Protein AF-A0A961L9D8-F1 (afdb_monomer_lite)

Secondary structure (DSSP, 8-state):
------------------------------------------PPPGGGS-HHHHHHHHHHHHHHHHHHH-TT-EEEEEETTTTEEEEEPTT-

Foldseek 3Di:
DDDDDDDDDDDDDDDDDDDDDDDPPVPPPPPPPPPPPPDPPPFDAPVNDDPVRVVVLLVVLQVVQCVVQNDQKHWPDAGSRPRDTDIDHHPD

pLDDT: mean 72.48, std 18.53, range [43.22, 95.38]

Radius of gyration: 33.76 Å; chains: 1; bounding box: 31×78×69 Å

Structure (mmCIF, N/CA/C/O backbone):
data_AF-A0A961L9D8-F1
#
_entry.id   AF-A0A961L9D8-F1
#
loop_
_atom_site.group_PDB
_atom_site.id
_atom_site.type_symbol
_atom_site.label_atom_id
_atom_site.label_alt_id
_atom_site.label_comp_id
_atom_site.label_asym_id
_atom_site.label_entity_id
_atom_site.label_seq_id
_atom_site.pdbx_PDB_ins_code
_atom_site.Cartn_x
_atom_site.Cartn_y
_atom_site.Cartn_z
_atom_site.occupancy
_atom_site.B_iso_or_equiv
_atom_site.auth_seq_id
_atom_site.auth_comp_id
_atom_site.auth_asym_id
_atom_site.auth_atom_id
_atom_site.pdbx_PDB_model_num
ATOM 1 N N . MET A 1 1 ? 5.282 55.222 47.149 1.00 45.81 1 MET A N 1
ATOM 2 C CA . MET A 1 1 ? 6.363 55.694 46.261 1.00 45.81 1 MET A CA 1
ATOM 3 C C . MET A 1 1 ? 5.748 56.591 45.205 1.00 45.81 1 MET A C 1
ATOM 5 O O . MET A 1 1 ? 4.861 56.149 44.487 1.00 45.81 1 MET A O 1
ATOM 9 N N . LEU A 1 2 ? 6.133 57.866 45.221 1.00 43.72 2 LEU A N 1
ATOM 10 C CA . LEU A 1 2 ? 5.668 58.903 44.307 1.00 43.72 2 LEU A CA 1
ATOM 11 C C . LEU A 1 2 ? 6.148 58.635 42.871 1.00 43.72 2 LEU A C 1
ATOM 13 O O . LEU A 1 2 ? 7.313 58.324 42.655 1.00 43.72 2 LEU A O 1
ATOM 17 N N . SER A 1 3 ? 5.234 58.845 41.924 1.00 44.25 3 SER A N 1
ATOM 18 C CA . SER A 1 3 ? 5.381 59.755 40.781 1.00 44.25 3 SER A CA 1
ATOM 19 C C . SER A 1 3 ? 6.732 59.798 40.046 1.00 44.25 3 SER A C 1
ATOM 21 O O . SER A 1 3 ? 7.691 60.407 40.515 1.00 44.25 3 SER A O 1
ATOM 23 N N . ARG A 1 4 ? 6.743 59.291 38.806 1.00 54.94 4 ARG A N 1
ATOM 24 C CA . ARG A 1 4 ? 7.508 59.877 37.694 1.00 54.94 4 ARG A CA 1
ATOM 25 C C . ARG A 1 4 ? 6.638 59.916 36.443 1.00 54.94 4 ARG A C 1
ATOM 27 O O . ARG A 1 4 ? 6.669 59.035 35.592 1.00 54.94 4 ARG A O 1
ATOM 34 N N . LEU A 1 5 ? 5.830 60.972 36.396 1.00 47.28 5 LEU A N 1
ATOM 35 C CA . LEU A 1 5 ? 5.478 61.645 35.157 1.00 47.28 5 LEU A CA 1
ATOM 36 C C . LEU A 1 5 ? 6.752 62.039 34.384 1.00 47.28 5 LEU A C 1
ATOM 38 O O . LEU A 1 5 ? 7.736 62.461 34.988 1.00 47.28 5 LEU A O 1
ATOM 42 N N . ALA A 1 6 ? 6.585 62.065 33.062 1.00 48.47 6 ALA A N 1
ATOM 43 C CA . ALA A 1 6 ? 7.210 62.980 32.106 1.00 48.47 6 ALA A CA 1
ATOM 44 C C . ALA A 1 6 ? 8.602 62.653 31.534 1.00 48.47 6 ALA A C 1
ATOM 46 O O . ALA A 1 6 ? 9.476 62.109 32.197 1.00 48.47 6 ALA A O 1
ATOM 47 N N . LEU A 1 7 ? 8.750 63.131 30.287 1.00 48.50 7 LEU A N 1
ATOM 48 C CA . LEU A 1 7 ? 9.881 63.085 29.352 1.00 48.50 7 LEU A CA 1
ATOM 49 C C . LEU A 1 7 ? 10.033 61.721 28.667 1.00 48.50 7 LEU A C 1
ATOM 51 O O . LEU A 1 7 ? 10.354 60.734 29.304 1.00 48.50 7 LEU A O 1
ATOM 55 N N . VAL A 1 8 ? 9.814 61.569 27.361 1.00 52.75 8 VAL A N 1
ATOM 56 C CA . VAL A 1 8 ? 10.333 62.368 26.235 1.00 52.75 8 VAL A CA 1
ATOM 57 C C . VAL A 1 8 ? 9.351 62.138 25.063 1.00 52.75 8 VAL A C 1
ATOM 59 O O . VAL A 1 8 ? 9.142 61.000 24.665 1.00 52.75 8 VAL A O 1
ATOM 62 N N . LEU A 1 9 ? 8.477 63.079 24.679 1.00 45.53 9 LEU A N 1
ATOM 63 C CA . LEU A 1 9 ? 8.718 64.214 23.770 1.00 45.53 9 LEU A CA 1
ATOM 64 C C . LEU A 1 9 ? 9.486 63.826 22.492 1.00 45.53 9 LEU A C 1
ATOM 66 O O . LEU A 1 9 ? 10.646 63.468 22.565 1.00 45.53 9 LEU A O 1
ATOM 70 N N . LEU A 1 10 ? 8.855 64.063 21.336 1.00 49.25 10 LEU A N 1
ATOM 71 C CA . LEU A 1 10 ? 9.473 64.232 20.008 1.00 49.25 10 LEU A CA 1
ATOM 72 C C . LEU A 1 10 ? 9.763 62.951 19.210 1.00 49.25 10 LEU A C 1
ATOM 74 O O . LEU A 1 10 ? 10.850 62.396 19.282 1.00 49.25 10 LEU A O 1
ATOM 78 N N . LEU A 1 11 ? 8.846 62.602 18.302 1.00 52.31 11 LEU A N 1
ATOM 79 C CA . LEU A 1 11 ? 9.181 62.666 16.872 1.00 52.31 11 LEU A CA 1
ATOM 80 C C . LEU A 1 11 ? 7.907 62.766 16.015 1.00 52.31 11 LEU A C 1
ATOM 82 O O . LEU A 1 11 ? 7.363 61.793 15.509 1.00 52.31 11 LEU A O 1
ATOM 86 N N . SER A 1 12 ? 7.413 64.003 15.955 1.00 53.38 12 SER A N 1
ATOM 87 C CA . SER A 1 12 ? 6.931 64.690 14.749 1.00 53.38 12 SER A CA 1
ATOM 88 C C . SER A 1 1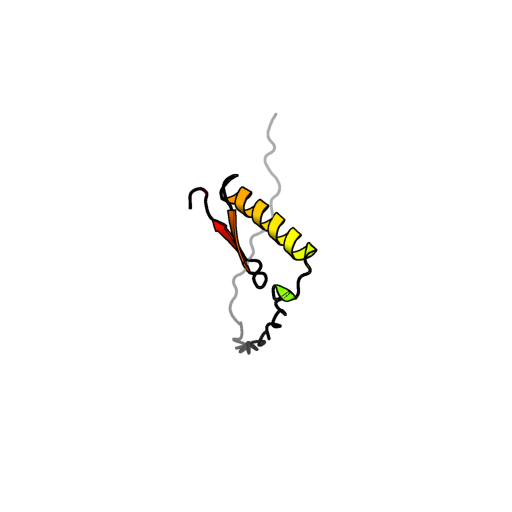2 ? 6.296 63.861 13.625 1.00 53.38 12 SER A C 1
ATOM 90 O O . SER A 1 12 ? 6.965 63.237 12.804 1.00 53.38 12 SER A O 1
ATOM 92 N N . CYS A 1 13 ? 4.979 64.050 13.528 1.00 44.38 13 CYS A N 1
ATOM 93 C CA . CYS A 1 13 ? 4.198 64.103 12.301 1.00 44.38 13 CYS A CA 1
ATOM 94 C C . CYS A 1 13 ? 4.940 64.821 11.163 1.00 44.38 13 CYS A C 1
ATOM 96 O O . CYS A 1 13 ? 5.502 65.897 11.365 1.00 44.38 13 CYS A O 1
ATOM 98 N N . GLY A 1 14 ? 4.855 64.270 9.952 1.00 44.41 14 GLY A N 1
ATOM 99 C CA . GLY A 1 14 ? 5.367 64.930 8.756 1.00 44.41 14 GLY A CA 1
ATOM 100 C C . GLY A 1 14 ? 5.232 64.098 7.485 1.00 44.41 14 GLY A C 1
ATOM 101 O O . GLY A 1 14 ? 6.187 64.019 6.725 1.00 44.41 14 GLY A O 1
ATOM 102 N N . PHE A 1 15 ? 4.086 63.448 7.244 1.00 49.16 15 PHE A N 1
ATOM 103 C CA . PHE A 1 15 ? 3.809 62.866 5.925 1.00 49.16 15 PHE A CA 1
ATOM 104 C C . PHE A 1 15 ? 3.078 63.910 5.077 1.00 49.16 15 PHE A C 1
ATOM 106 O O . PHE A 1 15 ? 1.863 64.081 5.166 1.00 49.16 15 PHE A O 1
ATOM 113 N N . ALA A 1 16 ? 3.867 64.672 4.321 1.00 52.09 16 ALA A N 1
ATOM 114 C CA . ALA A 1 16 ? 3.387 65.635 3.346 1.00 52.09 16 ALA A CA 1
ATOM 115 C C . ALA A 1 16 ? 2.691 64.905 2.187 1.00 52.09 16 ALA A C 1
ATOM 117 O O . ALA A 1 16 ? 3.275 64.044 1.530 1.00 52.09 16 ALA A O 1
ATOM 118 N N . ALA A 1 17 ? 1.436 65.274 1.942 1.00 52.62 17 ALA A N 1
ATOM 119 C CA . ALA A 1 17 ? 0.723 64.972 0.714 1.00 52.62 17 ALA A CA 1
ATOM 120 C C . ALA A 1 17 ? 1.240 65.888 -0.408 1.00 52.62 17 ALA A C 1
ATOM 122 O O . ALA A 1 17 ? 1.290 67.106 -0.242 1.00 52.62 17 ALA A O 1
ATOM 123 N N . GLY A 1 18 ? 1.596 65.306 -1.552 1.00 46.12 18 GLY A N 1
ATOM 124 C CA . GLY A 1 18 ? 1.928 66.025 -2.780 1.00 46.12 18 GLY A CA 1
ATOM 125 C C . GLY A 1 18 ? 1.766 65.116 -4.008 1.00 46.12 18 GLY A C 1
ATOM 126 O O . GLY A 1 18 ? 1.933 63.903 -3.871 1.00 46.12 18 GLY A O 1
ATOM 127 N N . PRO A 1 19 ? 1.363 65.649 -5.177 1.00 52.19 19 PRO A N 1
ATOM 128 C CA . PRO A 1 19 ? 0.592 64.904 -6.165 1.00 52.19 19 PRO A CA 1
ATOM 129 C C . PRO A 1 19 ? 1.412 64.310 -7.324 1.00 52.19 19 PRO A C 1
ATOM 131 O O . PRO A 1 19 ? 2.390 64.885 -7.780 1.00 52.19 19 PRO A O 1
ATOM 134 N N . ILE A 1 20 ? 0.901 63.176 -7.819 1.00 56.19 20 ILE A N 1
ATOM 135 C CA . ILE A 1 20 ? 0.699 62.809 -9.233 1.00 56.19 20 ILE A CA 1
ATOM 136 C C . ILE A 1 20 ? 1.875 63.078 -10.188 1.00 56.19 20 ILE A C 1
ATOM 138 O O . ILE A 1 20 ? 1.980 64.163 -10.735 1.00 56.19 20 ILE A O 1
ATOM 142 N N . MET A 1 21 ? 2.628 62.028 -10.526 1.00 46.56 21 MET A N 1
ATOM 143 C CA . MET A 1 21 ? 2.974 61.662 -11.912 1.00 46.56 21 MET A CA 1
ATOM 144 C C . MET A 1 21 ? 3.442 60.201 -11.904 1.00 46.56 21 MET A C 1
ATOM 146 O O . MET A 1 21 ? 4.609 59.912 -11.667 1.00 46.56 21 MET A O 1
ATOM 150 N N . ALA A 1 22 ? 2.521 59.266 -12.132 1.00 43.22 22 ALA A N 1
ATOM 151 C CA . ALA A 1 22 ? 2.877 57.897 -12.488 1.00 43.22 22 ALA A CA 1
ATOM 152 C C . ALA A 1 22 ? 2.402 57.679 -13.920 1.00 43.22 22 ALA A C 1
ATOM 154 O O . ALA A 1 22 ? 1.205 57.585 -14.198 1.00 43.22 22 ALA A O 1
ATOM 155 N N . THR A 1 23 ? 3.368 57.708 -14.828 1.00 54.00 23 THR A N 1
ATOM 156 C CA . THR A 1 23 ? 3.223 57.336 -16.225 1.00 54.00 23 THR A CA 1
ATOM 157 C C . THR A 1 23 ? 2.587 55.952 -16.302 1.00 54.00 23 THR A C 1
ATOM 159 O O . THR A 1 23 ? 3.043 54.998 -15.672 1.00 54.00 23 THR A O 1
ATOM 162 N N . VAL A 1 24 ? 1.494 55.846 -17.055 1.00 49.06 24 VAL A N 1
ATOM 163 C CA . VAL A 1 24 ? 0.900 54.564 -17.438 1.00 49.06 24 VAL A CA 1
ATOM 164 C C . VAL A 1 24 ? 1.820 53.890 -18.453 1.00 49.06 24 VAL A C 1
ATOM 166 O O . VAL A 1 24 ? 1.559 53.881 -19.654 1.00 49.06 24 VAL A O 1
ATOM 169 N N . ASP A 1 25 ? 2.917 53.319 -17.963 1.00 43.62 25 ASP A N 1
ATOM 170 C CA . ASP A 1 25 ? 3.640 52.283 -18.686 1.00 43.62 25 ASP A CA 1
ATOM 171 C C . ASP A 1 25 ? 2.716 51.072 -18.751 1.00 43.62 25 ASP A C 1
ATOM 173 O O . ASP A 1 25 ? 2.597 50.263 -17.827 1.00 43.62 25 ASP A O 1
ATOM 177 N N . THR A 1 26 ? 1.989 50.995 -19.862 1.00 53.62 26 THR A N 1
ATOM 178 C CA . THR A 1 26 ? 1.204 49.827 -20.235 1.00 53.62 26 THR A CA 1
ATOM 179 C C . THR A 1 26 ? 2.200 48.745 -20.631 1.00 53.62 26 THR A C 1
ATOM 181 O O . THR A 1 26 ? 2.405 48.447 -21.805 1.00 53.62 26 THR A O 1
ATOM 184 N N . ALA A 1 27 ? 2.862 48.165 -19.631 1.00 51.00 27 ALA A N 1
ATOM 185 C CA . ALA A 1 27 ? 3.584 46.922 -19.776 1.00 51.00 27 ALA A CA 1
ATOM 186 C C . ALA A 1 27 ? 2.529 45.853 -20.061 1.00 51.00 27 ALA A C 1
ATOM 188 O O . ALA A 1 27 ? 1.953 45.249 -19.154 1.00 51.00 27 ALA A O 1
ATOM 189 N N . VAL A 1 28 ? 2.235 45.650 -21.346 1.00 51.91 28 VAL A N 1
ATOM 190 C CA . VAL A 1 28 ? 1.528 44.467 -21.824 1.00 51.91 28 VAL A CA 1
ATOM 191 C C . VAL A 1 28 ? 2.434 43.295 -21.478 1.00 51.91 28 VAL A C 1
ATOM 193 O O . VAL A 1 28 ? 3.329 42.918 -22.233 1.00 51.91 28 VAL A O 1
ATOM 196 N N . ALA A 1 29 ? 2.243 42.761 -20.274 1.00 50.19 29 ALA A N 1
ATOM 197 C CA . ALA A 1 29 ? 2.860 41.537 -19.825 1.00 50.19 29 ALA A CA 1
ATOM 198 C C . ALA A 1 29 ? 2.366 40.439 -20.766 1.00 50.19 29 ALA A C 1
ATOM 200 O O . ALA A 1 29 ? 1.291 39.863 -20.580 1.00 50.19 29 ALA A O 1
ATOM 201 N N . ALA A 1 30 ? 3.144 40.181 -21.817 1.00 55.81 30 ALA A N 1
ATOM 202 C CA . ALA A 1 30 ? 3.012 39.007 -22.648 1.00 55.81 30 ALA A CA 1
ATOM 203 C C . ALA A 1 30 ? 3.216 37.805 -21.724 1.00 55.81 30 ALA A C 1
ATOM 205 O O . ALA A 1 30 ? 4.337 37.363 -21.463 1.00 55.81 30 ALA A O 1
ATOM 206 N N . THR A 1 31 ? 2.110 37.316 -21.166 1.00 58.78 31 THR A N 1
ATOM 207 C CA . THR A 1 31 ? 2.055 36.083 -20.397 1.00 58.78 31 THR A CA 1
ATOM 208 C C . THR A 1 31 ? 2.371 34.963 -21.371 1.00 58.78 31 THR A C 1
ATOM 210 O O . THR A 1 31 ? 1.502 34.357 -21.997 1.00 58.78 31 THR A O 1
ATOM 213 N N . THR A 1 32 ? 3.664 34.708 -21.548 1.00 59.81 32 THR A N 1
ATOM 214 C CA . THR A 1 32 ? 4.162 33.523 -22.222 1.00 59.81 32 THR A CA 1
ATOM 215 C C . THR A 1 32 ? 3.647 32.340 -21.417 1.00 59.81 32 THR A C 1
ATOM 217 O O . THR A 1 32 ? 4.193 31.958 -20.382 1.00 59.81 32 THR A O 1
ATOM 220 N N . LYS A 1 33 ? 2.519 31.776 -21.860 1.00 63.88 33 LYS A N 1
ATOM 221 C CA . LYS A 1 33 ? 1.995 30.518 -21.340 1.00 63.88 33 LYS A CA 1
ATOM 222 C C . LYS A 1 33 ? 3.039 29.458 -21.670 1.00 63.88 33 LYS A C 1
ATOM 224 O O . LYS A 1 33 ? 2.989 28.843 -22.733 1.00 63.88 33 LYS A O 1
ATOM 229 N N . LYS A 1 34 ? 4.012 29.261 -20.773 1.00 61.97 34 LYS A N 1
ATOM 230 C CA . LYS A 1 34 ? 4.911 28.107 -20.797 1.00 61.97 34 LYS A CA 1
ATOM 231 C C . LYS A 1 34 ? 4.003 26.887 -20.833 1.00 61.97 34 LYS A C 1
ATOM 233 O O . LYS A 1 34 ? 3.357 26.553 -19.841 1.00 61.97 34 LYS A O 1
ATOM 238 N N . LYS A 1 35 ? 3.898 26.256 -22.002 1.00 62.72 35 LYS A N 1
ATOM 239 C CA . LYS A 1 35 ? 3.178 25.000 -22.178 1.00 62.72 35 LYS A CA 1
ATOM 240 C C . LYS A 1 35 ? 3.961 23.972 -21.373 1.00 62.72 35 LYS A C 1
ATOM 242 O O . LYS A 1 35 ? 4.967 23.447 -21.840 1.00 62.72 35 LYS A O 1
ATOM 247 N N . ILE A 1 36 ? 3.560 23.763 -20.121 1.00 66.44 36 ILE A N 1
ATOM 248 C CA . ILE A 1 36 ? 4.149 22.742 -19.261 1.00 66.44 36 ILE A CA 1
ATOM 249 C C . ILE A 1 36 ? 3.804 21.409 -19.920 1.00 66.44 36 ILE A C 1
ATOM 251 O O . ILE A 1 36 ? 2.695 20.892 -19.773 1.00 66.44 36 ILE A O 1
ATOM 255 N N . VAL A 1 37 ? 4.741 20.872 -20.699 1.00 66.75 37 VAL A N 1
ATOM 256 C CA . VAL A 1 37 ? 4.656 19.513 -21.222 1.00 66.75 37 VAL A CA 1
ATOM 257 C C . VAL A 1 37 ? 4.777 18.604 -20.008 1.00 66.75 37 VAL A C 1
ATOM 259 O O . VAL A 1 37 ? 5.869 18.352 -19.501 1.00 66.75 37 VAL A O 1
ATOM 262 N N . LYS A 1 38 ? 3.632 18.172 -19.469 1.00 65.88 38 LYS A N 1
ATOM 263 C CA . LYS A 1 38 ? 3.597 17.214 -18.365 1.00 65.88 38 LYS A CA 1
ATOM 264 C C . LYS A 1 38 ? 4.283 15.943 -18.863 1.00 65.88 38 LYS A C 1
ATOM 266 O O . LYS A 1 38 ? 3.722 15.236 -19.698 1.00 65.88 38 LYS A O 1
ATOM 271 N N . LYS A 1 39 ? 5.499 15.664 -18.372 1.00 66.50 39 LYS A N 1
ATOM 272 C CA . LYS A 1 39 ? 6.170 14.376 -18.593 1.00 66.50 39 LYS A CA 1
ATOM 273 C C . LYS A 1 39 ? 5.179 13.278 -18.215 1.00 66.50 39 LYS A C 1
ATOM 275 O O . LYS A 1 39 ? 4.734 13.204 -17.068 1.00 66.50 39 LYS A O 1
ATOM 280 N N . LYS A 1 40 ? 4.792 12.470 -19.202 1.00 63.66 40 LYS A N 1
ATOM 281 C CA . LYS A 1 40 ? 3.901 11.327 -19.017 1.00 63.66 40 LYS A CA 1
ATOM 282 C C . LYS A 1 40 ? 4.647 10.367 -18.092 1.00 63.66 40 LYS A C 1
ATOM 284 O O . LYS A 1 40 ? 5.655 9.796 -18.495 1.00 63.66 40 LYS A O 1
ATOM 289 N N . LYS A 1 41 ? 4.237 10.279 -16.822 1.00 70.31 41 LYS A N 1
ATOM 290 C CA . LYS A 1 41 ? 4.838 9.322 -15.888 1.00 70.31 41 LYS A CA 1
ATOM 291 C C . LYS A 1 41 ? 4.630 7.934 -16.485 1.00 70.31 41 LYS A C 1
ATOM 293 O O . LYS A 1 41 ? 3.495 7.585 -16.798 1.00 70.31 41 LYS A O 1
ATOM 298 N N . THR A 1 42 ? 5.708 7.183 -16.685 1.00 71.06 42 THR A N 1
ATOM 299 C CA . THR A 1 42 ? 5.619 5.787 -17.111 1.00 71.06 42 THR A CA 1
ATOM 300 C C . THR A 1 42 ? 4.928 5.025 -15.996 1.00 71.06 42 THR A C 1
ATOM 302 O O . THR A 1 42 ? 5.458 4.892 -14.894 1.00 71.06 42 THR A O 1
ATOM 305 N N . VAL A 1 43 ? 3.693 4.619 -16.256 1.00 78.06 43 VAL A N 1
ATOM 306 C CA . VAL A 1 43 ? 2.876 3.936 -15.269 1.00 78.06 43 VAL A CA 1
ATOM 307 C C . VAL A 1 43 ? 3.155 2.446 -15.374 1.00 78.06 43 VAL A C 1
ATOM 309 O O . VAL A 1 43 ? 2.944 1.859 -16.434 1.00 78.06 43 VAL A O 1
ATOM 312 N N . LYS A 1 44 ? 3.646 1.841 -14.288 1.00 81.06 44 LYS A N 1
ATOM 313 C CA . LYS A 1 44 ? 3.901 0.403 -14.263 1.00 81.06 44 LYS A CA 1
ATOM 314 C C . LYS A 1 44 ? 2.579 -0.363 -14.278 1.00 81.06 44 LYS A C 1
ATOM 316 O O . LYS A 1 44 ? 1.651 -0.054 -13.525 1.00 81.06 44 LYS A O 1
ATOM 321 N N . SER A 1 45 ? 2.484 -1.361 -15.147 1.00 83.31 45 SER A N 1
ATOM 322 C CA . SER A 1 45 ? 1.385 -2.327 -15.132 1.00 83.31 45 SER A CA 1
ATOM 323 C C . SER A 1 45 ? 1.690 -3.450 -14.135 1.00 83.31 45 SER A C 1
ATOM 325 O O . SER A 1 45 ? 2.839 -3.666 -13.755 1.00 83.31 45 SER A O 1
ATOM 327 N N . ARG A 1 46 ? 0.669 -4.212 -13.719 1.00 84.19 46 ARG A N 1
ATOM 328 C CA . ARG A 1 46 ? 0.817 -5.327 -12.760 1.00 84.19 46 ARG A CA 1
ATOM 329 C C . ARG A 1 46 ? 1.892 -6.349 -13.161 1.00 84.19 46 ARG A C 1
ATOM 331 O O . ARG A 1 46 ? 2.504 -6.947 -12.282 1.00 84.19 46 ARG A O 1
ATOM 338 N N . SER A 1 47 ? 2.095 -6.578 -14.460 1.00 87.62 47 SER A N 1
ATOM 339 C CA . SER A 1 47 ? 3.080 -7.539 -14.975 1.00 87.62 47 SER A CA 1
ATOM 340 C C . SER A 1 47 ? 4.527 -7.080 -14.800 1.00 87.62 47 SER A C 1
ATOM 342 O O . SER A 1 47 ? 5.425 -7.910 -14.836 1.00 87.62 47 SER A O 1
ATOM 344 N N . GLN A 1 48 ? 4.754 -5.784 -14.579 1.00 90.44 48 GLN A N 1
ATOM 345 C CA . GLN A 1 48 ? 6.085 -5.214 -14.366 1.00 90.44 48 GLN A CA 1
ATOM 346 C C . GLN A 1 48 ? 6.540 -5.267 -12.902 1.00 90.44 48 GLN A C 1
ATOM 348 O O . GLN A 1 48 ? 7.633 -4.798 -12.598 1.00 90.44 48 GLN A O 1
ATOM 353 N N . TYR A 1 49 ? 5.706 -5.801 -12.005 1.00 88.81 49 TYR A N 1
ATOM 354 C CA . TYR A 1 49 ? 6.044 -6.007 -10.600 1.00 88.81 49 TYR A CA 1
ATOM 355 C C . TYR A 1 49 ? 6.425 -7.463 -10.344 1.00 88.81 49 TYR A C 1
ATOM 357 O O . TYR A 1 49 ? 5.758 -8.388 -10.829 1.00 88.81 49 TYR A O 1
ATOM 365 N N . THR A 1 50 ? 7.446 -7.674 -9.518 1.00 94.25 50 THR A N 1
ATOM 366 C CA . THR A 1 50 ? 7.828 -9.018 -9.067 1.00 94.25 50 THR A CA 1
ATOM 367 C C . THR A 1 50 ? 6.743 -9.626 -8.169 1.00 94.25 50 THR A C 1
ATOM 369 O O . THR A 1 50 ? 5.783 -8.966 -7.756 1.00 94.25 50 THR A O 1
ATOM 372 N N . ALA A 1 51 ? 6.832 -10.928 -7.885 1.00 93.44 51 ALA A N 1
ATOM 373 C CA . ALA A 1 51 ? 5.918 -11.570 -6.935 1.00 93.44 51 ALA A CA 1
ATOM 374 C C . ALA A 1 51 ? 6.023 -10.932 -5.535 1.00 93.44 51 ALA A C 1
ATOM 376 O O . ALA A 1 51 ? 5.006 -10.579 -4.939 1.00 93.44 51 ALA A O 1
ATOM 377 N N . GLU A 1 52 ? 7.249 -10.683 -5.078 1.00 95.38 52 GLU A N 1
ATOM 378 C CA . GLU A 1 52 ? 7.552 -10.073 -3.780 1.00 95.38 52 GLU A CA 1
ATOM 379 C C . GLU A 1 52 ? 7.013 -8.642 -3.666 1.00 95.38 52 GLU A C 1
ATOM 381 O O . GLU A 1 52 ? 6.389 -8.281 -2.668 1.00 95.38 52 GLU A O 1
ATOM 386 N N . GLU A 1 53 ? 7.192 -7.818 -4.703 1.00 91.94 53 GLU A N 1
ATOM 387 C CA . GLU A 1 53 ? 6.650 -6.456 -4.726 1.00 91.94 53 GLU A CA 1
ATOM 388 C C . GLU A 1 53 ? 5.121 -6.465 -4.660 1.00 91.94 53 GLU A C 1
ATOM 390 O O . GLU A 1 53 ? 4.520 -5.682 -3.921 1.00 91.94 53 GLU A O 1
ATOM 395 N N . ARG A 1 54 ? 4.476 -7.377 -5.397 1.00 91.44 54 ARG A N 1
ATOM 396 C CA . ARG A 1 54 ? 3.014 -7.521 -5.373 1.00 91.44 54 ARG A CA 1
ATOM 397 C C . ARG A 1 54 ? 2.515 -7.931 -3.993 1.00 91.44 54 ARG A C 1
ATOM 399 O O . ARG A 1 54 ? 1.486 -7.410 -3.564 1.00 91.44 54 ARG A O 1
ATOM 406 N N . GLN A 1 55 ? 3.247 -8.795 -3.297 1.00 94.00 55 GLN A N 1
ATOM 407 C CA . GLN A 1 55 ? 2.920 -9.203 -1.936 1.00 94.00 55 GLN A CA 1
ATOM 408 C C . GLN A 1 55 ? 3.039 -8.036 -0.948 1.00 94.00 55 GLN A C 1
ATOM 410 O O . GLN A 1 55 ? 2.091 -7.771 -0.210 1.00 94.00 55 GLN A O 1
ATOM 415 N N . ARG A 1 56 ? 4.117 -7.242 -1.017 1.00 94.12 56 ARG A N 1
ATOM 416 C CA . ARG A 1 56 ? 4.272 -6.029 -0.187 1.00 94.12 56 ARG A CA 1
ATOM 417 C C . ARG A 1 56 ? 3.149 -5.014 -0.415 1.00 94.12 56 ARG A C 1
ATOM 419 O O . ARG A 1 56 ? 2.633 -4.437 0.542 1.00 94.12 56 ARG A O 1
ATOM 426 N N . ILE A 1 57 ? 2.747 -4.803 -1.672 1.00 93.25 57 ILE A N 1
ATOM 427 C CA . ILE A 1 57 ? 1.626 -3.913 -2.020 1.00 93.25 57 ILE A CA 1
ATOM 428 C C . ILE A 1 57 ? 0.315 -4.435 -1.420 1.00 93.25 57 ILE A C 1
ATOM 430 O O . ILE A 1 57 ? -0.478 -3.652 -0.899 1.00 93.25 57 ILE A O 1
ATOM 434 N N . LEU A 1 58 ? 0.091 -5.747 -1.468 1.00 92.56 58 LEU A N 1
ATOM 435 C CA . LEU A 1 58 ? -1.117 -6.373 -0.943 1.00 92.56 58 LEU A CA 1
ATOM 436 C C . LEU A 1 58 ? -1.184 -6.294 0.589 1.00 92.56 58 LEU A C 1
ATOM 438 O O . LEU A 1 58 ? -2.214 -5.909 1.138 1.00 92.56 58 LEU A O 1
ATOM 442 N N . GLU A 1 59 ? -0.081 -6.553 1.286 1.00 94.25 59 GLU A N 1
ATOM 443 C CA . GLU A 1 59 ? 0.011 -6.371 2.741 1.00 94.25 59 GLU A CA 1
ATOM 444 C C . GLU A 1 59 ? -0.232 -4.916 3.155 1.00 94.25 59 GLU A C 1
ATOM 446 O O . GLU A 1 59 ? -0.945 -4.641 4.126 1.00 94.25 59 GLU A O 1
ATOM 451 N N . TYR A 1 60 ? 0.330 -3.968 2.402 1.00 93.62 60 TYR A N 1
ATOM 452 C CA . TYR A 1 60 ? 0.089 -2.545 2.613 1.00 93.62 60 TYR A CA 1
ATOM 453 C C . TYR A 1 60 ? -1.387 -2.180 2.399 1.00 93.62 60 TYR A C 1
ATOM 455 O O . TYR A 1 60 ? -1.971 -1.460 3.213 1.00 93.62 60 TYR A O 1
ATOM 463 N N . ALA A 1 61 ? -2.017 -2.727 1.358 1.00 93.38 61 ALA A N 1
ATOM 464 C CA . ALA A 1 61 ? -3.436 -2.536 1.086 1.00 93.38 61 ALA A CA 1
ATOM 465 C C . ALA A 1 61 ? -4.323 -3.071 2.219 1.00 93.38 61 ALA A C 1
ATOM 467 O O . ALA A 1 61 ? -5.222 -2.363 2.673 1.00 93.38 61 ALA A O 1
ATOM 468 N N . ILE A 1 62 ? -4.024 -4.261 2.747 1.00 92.00 62 ILE A N 1
ATOM 469 C CA . ILE A 1 62 ? -4.741 -4.835 3.896 1.00 92.00 62 ILE A CA 1
ATOM 470 C C . ILE A 1 62 ? -4.610 -3.925 5.121 1.00 92.00 62 ILE A C 1
ATOM 472 O O . ILE A 1 62 ? -5.607 -3.643 5.787 1.00 92.00 62 ILE A O 1
ATOM 476 N N . LYS A 1 63 ? -3.403 -3.424 5.414 1.00 93.19 63 LYS A N 1
ATOM 477 C CA . LYS A 1 63 ? -3.178 -2.486 6.528 1.00 93.19 63 LYS A CA 1
ATOM 478 C C . LYS A 1 63 ? -4.005 -1.208 6.366 1.00 93.19 63 LYS A C 1
ATOM 480 O O . LYS A 1 63 ? -4.604 -0.747 7.338 1.00 93.19 63 LY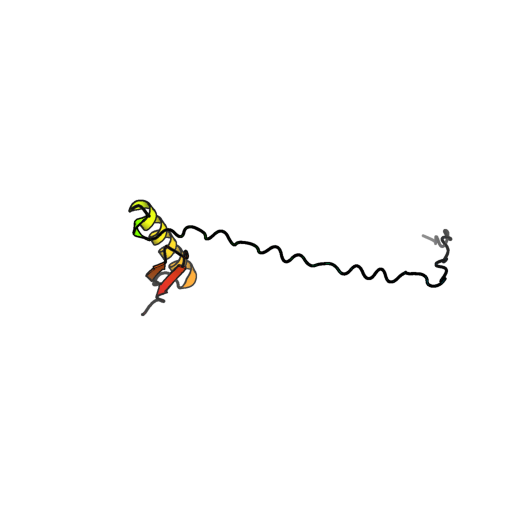S A O 1
ATOM 485 N N . LEU A 1 64 ? -4.077 -0.654 5.155 1.00 92.19 64 LEU A N 1
ATOM 486 C CA . LEU A 1 64 ? -4.893 0.527 4.864 1.00 92.19 64 LEU A CA 1
ATOM 487 C C . LEU A 1 64 ? -6.391 0.262 5.035 1.00 92.19 64 LEU A C 1
ATOM 489 O O . LEU A 1 64 ? -7.074 1.078 5.656 1.00 92.19 64 LEU A O 1
ATOM 493 N N . CYS A 1 65 ? -6.895 -0.866 4.534 1.00 92.31 65 CYS A N 1
ATOM 494 C CA . CYS A 1 65 ? -8.305 -1.219 4.686 1.00 92.31 65 CYS A CA 1
ATOM 495 C C . CYS A 1 65 ? -8.672 -1.414 6.155 1.00 92.31 65 CYS A C 1
ATOM 497 O O . CYS A 1 65 ? -9.617 -0.780 6.625 1.00 92.31 65 CYS A O 1
ATOM 499 N N . LYS A 1 66 ? -7.849 -2.148 6.915 1.00 91.44 66 LYS A N 1
ATOM 500 C CA . LYS A 1 66 ? -8.040 -2.322 8.361 1.00 91.44 66 LYS A CA 1
ATOM 501 C C . LYS A 1 66 ? -8.054 -0.996 9.114 1.00 91.44 66 LYS A C 1
ATOM 503 O O . LYS A 1 66 ? -8.879 -0.808 10.001 1.00 91.44 66 LYS A O 1
ATOM 508 N N . LYS A 1 67 ? -7.186 -0.055 8.730 1.00 91.31 67 LYS A N 1
ATOM 509 C CA . LYS A 1 67 ? -7.144 1.289 9.323 1.00 91.31 67 LYS A CA 1
ATOM 510 C C . LYS A 1 67 ? -8.394 2.122 9.007 1.00 91.31 67 LYS A C 1
ATOM 512 O O . LYS A 1 67 ? -8.784 2.941 9.830 1.00 91.31 67 LYS A O 1
ATOM 517 N N . LYS A 1 68 ? -8.995 1.953 7.825 1.00 89.31 68 LYS A N 1
ATOM 518 C CA . LYS A 1 68 ? 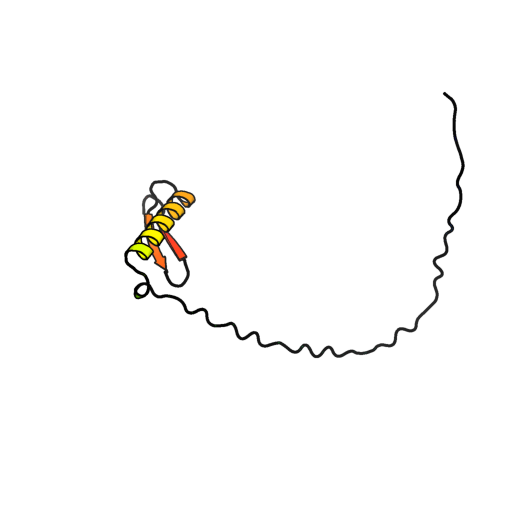-10.167 2.728 7.380 1.00 89.31 68 LYS A CA 1
ATOM 519 C C . LYS A 1 68 ? -11.505 2.150 7.843 1.00 89.31 68 LYS A C 1
ATOM 521 O O . LYS A 1 68 ? -12.374 2.919 8.230 1.00 89.31 68 LYS A O 1
ATOM 526 N N . TYR A 1 69 ? -11.671 0.834 7.760 1.00 89.56 69 TYR A N 1
ATOM 527 C CA . TYR A 1 69 ? -12.961 0.150 7.919 1.00 89.56 69 TYR A CA 1
ATOM 528 C C . TYR A 1 69 ? -12.973 -0.880 9.061 1.00 89.56 69 TYR A C 1
ATOM 530 O O . TYR A 1 69 ? -14.004 -1.495 9.315 1.00 89.56 69 TYR A O 1
ATOM 538 N N . GLY A 1 70 ? -11.851 -1.081 9.760 1.00 86.75 70 GLY A N 1
ATOM 539 C CA . GLY A 1 70 ? -11.738 -2.024 10.874 1.00 86.75 70 GLY A CA 1
ATOM 540 C C . GLY A 1 70 ? -11.284 -3.430 10.468 1.00 86.75 70 GLY A C 1
ATOM 541 O O . GLY A 1 70 ? -11.017 -3.721 9.299 1.00 86.75 70 GLY A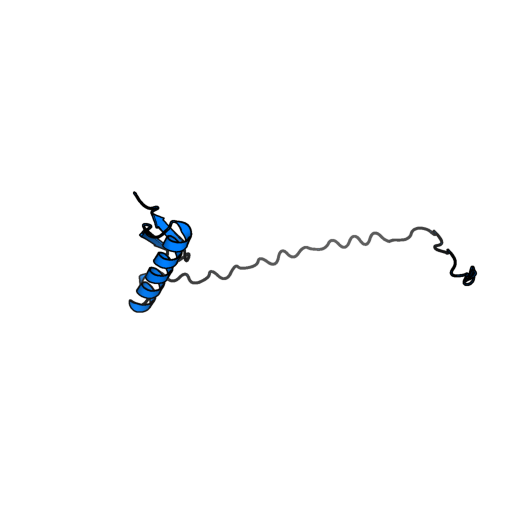 O 1
ATOM 542 N N . ALA A 1 71 ? -11.159 -4.313 11.464 1.00 77.12 71 ALA A N 1
ATOM 543 C CA . ALA A 1 71 ? -10.495 -5.615 11.339 1.00 77.12 71 ALA A CA 1
ATOM 544 C C . ALA A 1 71 ? -11.121 -6.558 10.295 1.00 77.12 71 ALA A C 1
ATOM 546 O O . ALA A 1 71 ? -10.391 -7.328 9.674 1.00 77.12 71 ALA A O 1
ATOM 547 N N . SER A 1 72 ? -12.434 -6.456 10.077 1.00 80.88 72 SER A N 1
ATOM 548 C CA . SER A 1 72 ? -13.205 -7.335 9.188 1.00 80.88 72 SER A CA 1
ATOM 549 C C . SER A 1 72 ? -13.301 -6.832 7.739 1.00 80.88 72 SER A C 1
ATOM 551 O O . SER A 1 72 ? -14.094 -7.349 6.959 1.00 80.88 72 SER A O 1
ATOM 553 N N . SER A 1 73 ? -12.522 -5.813 7.366 1.00 85.50 73 SER A N 1
ATOM 554 C CA . SER A 1 73 ? -12.476 -5.301 5.992 1.00 85.50 73 SER A CA 1
ATOM 555 C C . SER A 1 73 ? -11.500 -6.082 5.110 1.00 85.50 73 SER A C 1
ATOM 557 O O . SER A 1 73 ? -10.441 -6.526 5.562 1.00 85.50 73 SER A O 1
ATOM 559 N N . SER A 1 74 ? -11.841 -6.226 3.829 1.00 88.25 74 SER A N 1
ATOM 560 C CA . SER A 1 74 ? -11.034 -6.946 2.839 1.00 88.25 74 SER A CA 1
ATOM 561 C C . SER A 1 74 ? -10.645 -6.038 1.671 1.00 88.25 74 SER A C 1
ATOM 563 O O . SER A 1 74 ? -11.273 -5.014 1.406 1.00 88.25 74 SER A O 1
ATOM 565 N N . VAL A 1 75 ? -9.560 -6.381 0.976 1.00 91.56 75 VAL A N 1
ATOM 566 C CA . VAL A 1 75 ? -9.153 -5.693 -0.257 1.00 91.56 75 VAL A CA 1
ATOM 567 C C . VAL A 1 75 ? -9.799 -6.426 -1.427 1.00 91.56 75 VAL A C 1
ATOM 569 O O . VAL A 1 75 ? -9.486 -7.595 -1.635 1.00 91.56 75 VAL A O 1
ATOM 572 N N . TYR A 1 76 ? -10.647 -5.758 -2.214 1.00 90.12 76 TYR A N 1
ATOM 573 C CA . TYR A 1 76 ? -11.261 -6.395 -3.391 1.00 90.12 76 TYR A CA 1
ATOM 574 C C . TYR A 1 76 ? -10.556 -6.025 -4.704 1.00 90.12 76 TYR A C 1
ATOM 576 O O . TYR A 1 76 ? -10.582 -6.797 -5.662 1.00 90.12 76 TYR A O 1
ATOM 584 N N . ARG A 1 77 ? -9.907 -4.850 -4.778 1.00 90.75 77 ARG A N 1
ATOM 585 C CA . ARG A 1 77 ? -9.198 -4.404 -5.988 1.00 90.75 77 ARG A CA 1
ATOM 586 C C . ARG A 1 77 ? -8.014 -3.502 -5.668 1.00 90.75 77 ARG A C 1
ATOM 588 O O . ARG A 1 77 ? -8.105 -2.602 -4.836 1.00 90.75 77 ARG A O 1
ATOM 595 N N . ILE A 1 78 ? -6.925 -3.703 -6.408 1.00 92.38 78 ILE A N 1
ATOM 596 C CA . ILE A 1 78 ? -5.739 -2.842 -6.397 1.00 92.38 78 ILE A CA 1
ATOM 597 C C . ILE A 1 78 ? -5.448 -2.410 -7.835 1.00 92.38 78 ILE A C 1
ATOM 599 O O . ILE A 1 78 ? -5.295 -3.248 -8.726 1.00 92.38 78 ILE A O 1
ATOM 603 N N . ASP A 1 79 ? -5.363 -1.103 -8.059 1.00 90.50 79 ASP A N 1
ATOM 604 C CA . ASP A 1 79 ? -4.850 -0.523 -9.295 1.00 90.50 79 ASP A CA 1
ATOM 605 C C . ASP A 1 79 ? -3.372 -0.161 -9.101 1.00 90.50 79 ASP A C 1
ATOM 607 O O . ASP A 1 79 ? -3.022 0.842 -8.474 1.00 90.50 79 ASP A O 1
ATOM 611 N N . TYR A 1 80 ? -2.511 -1.006 -9.671 1.00 86.81 80 TYR A N 1
ATOM 612 C CA . TYR A 1 80 ? -1.053 -0.856 -9.677 1.00 86.81 80 TYR A CA 1
ATOM 613 C C . TYR A 1 80 ? -0.583 0.388 -10.439 1.00 86.81 80 TYR A C 1
ATOM 615 O O . TYR A 1 80 ? 0.524 0.872 -10.220 1.00 86.81 80 TYR A O 1
ATOM 623 N N . SER A 1 81 ? -1.421 0.909 -11.332 1.00 85.25 81 SER A N 1
ATOM 624 C CA . SER A 1 81 ? -1.112 2.054 -12.170 1.00 85.25 81 SER A CA 1
ATOM 625 C C . SER A 1 81 ? -1.364 3.388 -11.455 1.00 85.25 81 SER A C 1
ATOM 627 O O . SER A 1 81 ? -0.667 4.372 -11.709 1.00 85.25 81 SER A O 1
ATOM 629 N N . LYS A 1 82 ? -2.338 3.446 -10.541 1.00 81.25 82 LYS A N 1
ATOM 630 C CA . LYS A 1 82 ? -2.757 4.692 -9.869 1.00 81.25 82 LYS A CA 1
ATOM 631 C C . LYS A 1 82 ? -2.591 4.681 -8.344 1.00 81.25 82 LYS A C 1
ATOM 633 O O . LYS A 1 82 ? -3.161 5.535 -7.678 1.00 81.25 82 LYS A O 1
ATOM 638 N N . PRO A 1 83 ? -1.679 3.858 -7.809 1.00 77.31 83 PRO A N 1
ATOM 639 C CA . PRO A 1 83 ? -1.721 3.343 -6.425 1.00 77.31 83 PRO A CA 1
ATOM 640 C C . PRO A 1 83 ? -3.081 3.457 -5.707 1.00 77.31 83 PRO A C 1
ATOM 642 O O . PRO A 1 83 ? -3.164 3.953 -4.584 1.00 77.31 83 PRO A O 1
ATOM 645 N N . LEU A 1 84 ? -4.162 3.022 -6.361 1.00 88.56 84 LEU A N 1
ATOM 646 C CA . LEU A 1 84 ? -5.510 3.068 -5.788 1.00 88.56 84 LEU A CA 1
ATOM 647 C C . LEU A 1 84 ? -5.862 1.698 -5.216 1.00 88.56 84 LEU A C 1
ATOM 649 O O . LEU A 1 84 ? -5.683 0.670 -5.870 1.00 88.56 84 LEU A O 1
ATOM 653 N N . ILE A 1 85 ? -6.372 1.699 -3.989 1.00 92.25 85 ILE A N 1
ATOM 654 C CA . ILE A 1 85 ? -6.787 0.501 -3.265 1.00 92.25 85 ILE A CA 1
ATOM 655 C C . ILE A 1 85 ? -8.259 0.668 -2.931 1.00 92.25 85 ILE A C 1
ATOM 657 O O . ILE A 1 85 ? -8.645 1.659 -2.308 1.00 92.25 85 ILE A O 1
ATOM 661 N N . TRP A 1 86 ? -9.064 -0.311 -3.327 1.00 91.50 86 TRP A N 1
ATOM 662 C CA . TRP A 1 86 ? -10.457 -0.378 -2.927 1.00 91.50 86 TRP A CA 1
ATOM 663 C C . TRP A 1 86 ? -10.652 -1.469 -1.884 1.00 91.50 86 TRP A C 1
ATOM 665 O O . TRP A 1 86 ? -10.262 -2.626 -2.068 1.00 91.50 86 TRP A O 1
ATOM 675 N N . CYS A 1 87 ? -11.288 -1.066 -0.793 1.00 92.25 87 CYS A N 1
ATOM 676 C CA . CYS A 1 87 ? -11.636 -1.928 0.319 1.00 92.25 87 CYS A CA 1
ATOM 677 C C . CYS A 1 87 ? -13.123 -2.264 0.246 1.00 92.25 87 CYS A C 1
ATOM 679 O O . CYS A 1 87 ? -13.932 -1.389 -0.067 1.00 92.25 87 CYS A O 1
ATOM 681 N N . ALA A 1 88 ? -13.476 -3.503 0.564 1.00 88.62 88 ALA A N 1
ATOM 682 C CA 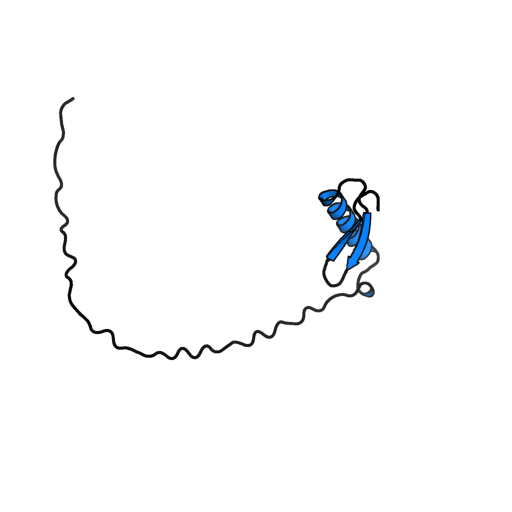. ALA A 1 88 ? -14.839 -3.856 0.905 1.00 88.62 88 ALA A CA 1
ATOM 683 C C . ALA A 1 88 ? -15.033 -3.605 2.412 1.00 88.62 88 ALA A C 1
ATOM 685 O O . ALA A 1 88 ? -14.211 -4.073 3.217 1.00 88.62 88 ALA A O 1
ATOM 686 N N . PRO A 1 89 ? -16.056 -2.834 2.820 1.00 83.44 89 PRO A N 1
ATOM 687 C CA . PRO A 1 89 ? -16.464 -2.788 4.215 1.00 83.44 89 PRO A CA 1
ATOM 688 C C . PRO A 1 89 ? -16.870 -4.185 4.711 1.00 83.44 89 PRO A C 1
ATOM 690 O O . PRO A 1 89 ? -17.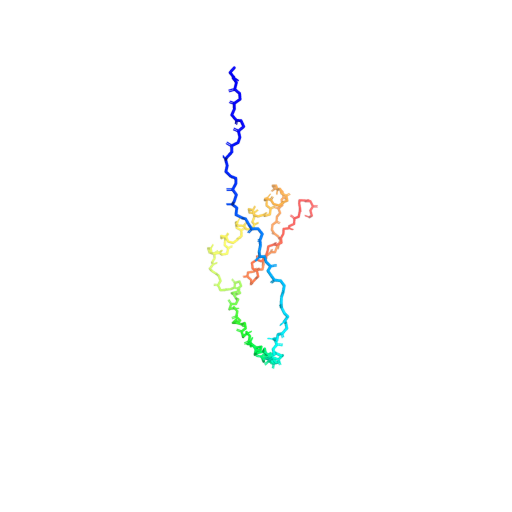224 -5.055 3.914 1.00 83.44 89 PRO A O 1
ATOM 693 N N . PRO A 1 90 ? -16.804 -4.413 6.028 1.00 83.25 90 PRO A N 1
ATOM 694 C CA . PRO A 1 90 ? -17.213 -5.683 6.608 1.00 83.25 90 PRO A CA 1
ATOM 695 C C . PRO A 1 90 ? -18.701 -5.958 6.352 1.00 83.25 90 PRO A C 1
ATOM 697 O O . PRO A 1 90 ? -19.531 -5.079 6.571 1.00 83.25 90 PRO A O 1
ATOM 700 N N . GLY A 1 91 ? -19.029 -7.180 5.926 1.00 76.19 91 GLY A N 1
ATOM 701 C CA . GLY A 1 91 ? -20.413 -7.624 5.705 1.00 76.19 91 GLY A CA 1
ATOM 702 C C . GLY A 1 91 ? -20.954 -7.458 4.279 1.00 76.19 91 GLY A C 1
ATOM 703 O O . GLY A 1 91 ? -22.156 -7.623 4.090 1.00 76.19 91 GLY A O 1
ATOM 704 N N . LEU A 1 92 ? -20.094 -7.136 3.303 1.00 60.88 92 LEU A N 1
ATOM 705 C CA . LEU A 1 92 ? -20.382 -7.251 1.864 1.00 60.88 92 LEU A CA 1
ATOM 706 C C . LEU A 1 92 ? -19.974 -8.613 1.299 1.00 60.88 92 LEU A C 1
ATOM 708 O O . LEU A 1 92 ? -18.940 -9.149 1.763 1.00 60.88 92 LEU A O 1
#

Sequence (92 aa):
MLSRLALVLLLSCGFAAGPIMATVDTAVAATTKKKIVKKKKTVKSRSQYTAEERQRILEYAIKLCKKKYGASSSVYRIDYSKPLIWCAPPGL